Protein AF-A0AAW2TRA2-F1 (afdb_monomer)

Radius of gyration: 18.73 Å; Cα contacts (8 Å, |Δi|>4): 140; chains: 1; bounding box: 68×45×40 Å

Structure (mmCIF, N/CA/C/O backbone):
data_AF-A0AAW2TRA2-F1
#
_entry.id   AF-A0AAW2TRA2-F1
#
loop_
_atom_site.group_PDB
_atom_site.id
_atom_site.type_symbol
_atom_site.label_atom_id
_atom_site.label_alt_id
_atom_site.label_comp_id
_atom_site.label_asym_id
_atom_site.label_entity_id
_atom_site.label_seq_id
_atom_site.pdbx_PDB_ins_code
_atom_site.Cartn_x
_atom_site.Cartn_y
_atom_site.Cartn_z
_atom_site.occupancy
_atom_site.B_iso_or_equiv
_atom_site.auth_seq_id
_atom_site.auth_comp_id
_atom_site.auth_asym_id
_atom_site.auth_atom_id
_atom_site.pdbx_PDB_model_num
ATOM 1 N N . MET A 1 1 ? -45.107 2.552 -14.879 1.00 44.75 1 MET A N 1
ATOM 2 C CA . MET A 1 1 ? -44.372 2.474 -13.602 1.00 44.75 1 MET A CA 1
ATOM 3 C C . MET A 1 1 ? -42.971 2.014 -13.960 1.00 44.75 1 MET A C 1
ATOM 5 O O . MET A 1 1 ? -42.820 0.857 -14.312 1.00 44.75 1 MET A O 1
ATOM 9 N N . ALA A 1 2 ? -42.013 2.935 -14.065 1.00 45.59 2 ALA A N 1
ATOM 10 C CA . ALA A 1 2 ? -40.628 2.597 -14.390 1.00 45.59 2 ALA A CA 1
ATOM 11 C C . ALA A 1 2 ? -39.851 2.478 -13.075 1.00 45.59 2 ALA A C 1
ATOM 13 O O . ALA A 1 2 ? -39.933 3.385 -12.246 1.00 45.59 2 ALA A O 1
ATOM 14 N N . GLU A 1 3 ? -39.166 1.352 -12.871 1.00 45.69 3 GLU A N 1
ATOM 15 C CA . GLU A 1 3 ? -38.224 1.173 -11.766 1.00 45.69 3 GLU A CA 1
ATOM 16 C C . GLU A 1 3 ? -37.136 2.246 -11.842 1.00 45.69 3 GLU A C 1
ATOM 18 O O . GLU A 1 3 ? -36.499 2.446 -12.876 1.00 45.69 3 GLU A O 1
ATOM 23 N N . ASN A 1 4 ? -36.955 2.954 -10.733 1.00 46.62 4 ASN A N 1
ATOM 24 C CA . ASN A 1 4 ? -35.856 3.880 -10.528 1.00 46.62 4 ASN A CA 1
ATOM 25 C C . ASN A 1 4 ? -34.571 3.053 -10.342 1.00 46.62 4 ASN A C 1
ATOM 27 O O . ASN A 1 4 ? -34.504 2.309 -9.359 1.00 46.62 4 ASN A O 1
ATOM 31 N N . PRO A 1 5 ? -33.567 3.129 -11.234 1.00 52.66 5 PRO A N 1
ATOM 32 C CA . PRO A 1 5 ? -32.327 2.395 -11.033 1.00 52.66 5 PRO A CA 1
ATOM 33 C C . PRO A 1 5 ? -31.641 2.943 -9.778 1.00 52.66 5 PRO A C 1
ATOM 35 O O . PRO A 1 5 ? -31.235 4.105 -9.736 1.00 52.66 5 PRO A O 1
ATOM 38 N N . GLN A 1 6 ? -31.548 2.121 -8.730 1.00 43.12 6 GLN A N 1
ATOM 39 C CA . GLN A 1 6 ? -30.800 2.473 -7.527 1.00 43.12 6 GLN A CA 1
ATOM 40 C C . GLN A 1 6 ? -29.347 2.744 -7.932 1.00 43.12 6 GLN A C 1
ATOM 42 O O . GLN A 1 6 ? -28.644 1.842 -8.390 1.00 43.12 6 GLN A O 1
ATOM 47 N N . GLN A 1 7 ? -28.899 3.994 -7.779 1.00 44.84 7 GLN A N 1
ATOM 48 C CA . GLN A 1 7 ? -27.475 4.323 -7.807 1.00 44.84 7 GLN A CA 1
ATOM 49 C C . GLN A 1 7 ? -26.744 3.379 -6.839 1.00 44.84 7 GLN A C 1
ATOM 51 O O . GLN A 1 7 ? -27.270 3.138 -5.748 1.00 44.84 7 GLN A O 1
ATOM 56 N N . PRO A 1 8 ? -25.566 2.836 -7.205 1.00 48.69 8 PRO A N 1
ATOM 57 C CA . PRO A 1 8 ? -24.827 1.937 -6.331 1.00 48.69 8 PRO A CA 1
ATOM 58 C C . PRO A 1 8 ? -24.597 2.640 -4.997 1.00 48.69 8 PRO A C 1
ATOM 60 O O . PRO A 1 8 ? -23.941 3.679 -4.928 1.00 48.69 8 PRO A O 1
ATOM 63 N N . GLN A 1 9 ? -25.211 2.102 -3.947 1.00 48.06 9 GLN A N 1
ATOM 64 C CA . GLN A 1 9 ? -25.123 2.658 -2.611 1.00 48.06 9 GLN A CA 1
ATOM 65 C C . GLN A 1 9 ? -23.663 2.560 -2.185 1.00 48.06 9 GLN A C 1
ATOM 67 O O . GLN A 1 9 ? -23.132 1.463 -2.023 1.00 48.06 9 GLN A O 1
ATOM 72 N N . GLN A 1 10 ? -22.996 3.709 -2.096 1.00 56.47 10 GLN A N 1
ATOM 73 C CA . GLN A 1 10 ? -21.601 3.793 -1.694 1.00 56.47 10 GLN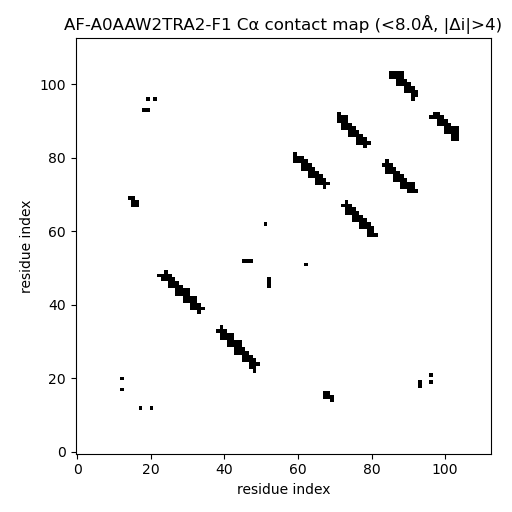 A CA 1
ATOM 74 C C . GLN A 1 10 ? -21.483 3.146 -0.312 1.00 56.47 10 GLN A C 1
ATOM 76 O O . GLN A 1 10 ? -21.982 3.683 0.677 1.00 56.47 10 GLN A O 1
ATOM 81 N N . ALA A 1 11 ? -20.925 1.935 -0.267 1.00 73.00 11 ALA A N 1
ATOM 82 C CA . ALA A 1 11 ? -20.829 1.167 0.962 1.00 73.00 11 ALA A CA 1
ATOM 83 C C . ALA A 1 11 ? -20.057 1.988 2.000 1.00 73.00 11 ALA A C 1
ATOM 85 O O . ALA A 1 11 ? -18.998 2.545 1.698 1.00 73.00 11 ALA A O 1
ATOM 86 N N . ALA A 1 12 ? -20.599 2.085 3.214 1.00 85.38 12 ALA A N 1
ATOM 87 C CA . ALA A 1 12 ? -19.918 2.769 4.302 1.00 85.38 12 ALA A CA 1
ATOM 88 C C . ALA A 1 12 ? -18.557 2.100 4.554 1.00 85.38 12 ALA A C 1
ATOM 90 O O . ALA A 1 12 ? -18.466 0.874 4.649 1.00 85.38 12 ALA A O 1
ATOM 91 N N . VAL A 1 13 ? -17.494 2.902 4.653 1.00 91.38 13 VAL A N 1
ATOM 92 C CA . VAL A 1 13 ? -16.141 2.390 4.903 1.00 91.38 13 VAL A CA 1
ATOM 93 C C . VAL A 1 13 ? -16.100 1.741 6.291 1.00 91.38 13 VAL A C 1
ATOM 95 O O . VAL A 1 13 ? -16.479 2.356 7.289 1.00 91.38 13 VAL A O 1
ATOM 98 N N . HIS A 1 14 ? -15.641 0.490 6.353 1.00 94.38 14 HIS A N 1
ATOM 99 C CA . HIS A 1 14 ? -15.544 -0.285 7.591 1.00 94.38 14 HIS A CA 1
ATOM 100 C C . HIS A 1 14 ? -14.639 0.410 8.622 1.00 94.38 14 HIS A C 1
ATOM 102 O O . HIS A 1 14 ? -13.583 0.925 8.259 1.00 94.38 14 HIS A O 1
ATOM 108 N N . SER A 1 15 ? -14.991 0.379 9.914 1.00 95.81 15 SER A N 1
ATOM 109 C CA . SER A 1 15 ? -14.276 1.111 10.978 1.00 95.81 15 SER A CA 1
ATOM 110 C C . SER A 1 15 ? -12.779 0.806 11.055 1.00 95.81 15 SER A C 1
ATOM 112 O O . SER A 1 15 ? -11.993 1.709 11.301 1.00 95.81 15 SER A O 1
ATOM 114 N N . ALA A 1 16 ? -12.367 -0.436 10.790 1.00 95.75 16 ALA A N 1
ATOM 115 C CA . ALA A 1 16 ? -10.944 -0.800 10.751 1.00 95.75 16 ALA A CA 1
ATOM 116 C C . ALA A 1 16 ? -10.168 -0.156 9.584 1.00 95.75 16 ALA A C 1
ATOM 118 O O . ALA A 1 16 ? -8.955 -0.021 9.658 1.00 95.75 16 ALA A O 1
ATOM 119 N N . VAL A 1 17 ? -10.858 0.244 8.512 1.00 96.38 17 VAL A N 1
ATOM 120 C CA . VAL A 1 17 ? -10.270 0.873 7.317 1.00 96.38 17 VAL A CA 1
ATOM 121 C C . VAL A 1 17 ? -10.347 2.398 7.388 1.00 96.38 17 VAL A C 1
ATOM 123 O O . VAL A 1 17 ? -9.550 3.067 6.742 1.00 96.38 17 VAL A O 1
ATOM 126 N N . GLN A 1 18 ? -11.261 2.956 8.192 1.00 95.88 18 GLN A N 1
ATOM 127 C CA . GLN A 1 18 ? -11.426 4.407 8.371 1.00 95.88 18 GLN A CA 1
ATOM 128 C C . GLN A 1 18 ? -10.098 5.158 8.589 1.00 95.88 18 GLN A C 1
ATOM 130 O O . GLN A 1 18 ? -9.893 6.155 7.903 1.00 95.88 18 GLN A O 1
ATOM 135 N N . PRO A 1 19 ? -9.150 4.690 9.431 1.00 96.38 19 PRO A N 1
ATOM 136 C CA . PRO A 1 19 ? -7.883 5.398 9.635 1.00 96.38 19 PRO A CA 1
ATOM 137 C C . PRO A 1 19 ? -6.996 5.477 8.382 1.00 96.38 19 PRO A C 1
ATOM 139 O O . PRO A 1 19 ? -6.121 6.328 8.307 1.00 96.38 19 PRO A O 1
ATOM 142 N N . LEU A 1 20 ? -7.223 4.601 7.398 1.00 96.75 20 LEU A N 1
ATOM 143 C CA . LEU A 1 20 ? -6.496 4.531 6.128 1.00 96.75 20 LEU A CA 1
ATOM 144 C C . LEU A 1 20 ? -7.347 5.005 4.939 1.00 96.75 20 LEU A C 1
ATOM 146 O O . LEU A 1 20 ? -6.986 4.770 3.785 1.00 96.75 20 LEU A O 1
ATOM 150 N N . SER A 1 21 ? -8.482 5.672 5.182 1.00 95.12 21 SER A N 1
ATOM 151 C CA . SER A 1 21 ? -9.401 6.088 4.114 1.00 95.12 21 SER A CA 1
ATOM 152 C C . SER A 1 21 ? -8.757 7.037 3.101 1.00 95.12 21 SER A C 1
ATOM 154 O O . SER A 1 21 ? -9.217 7.113 1.965 1.00 95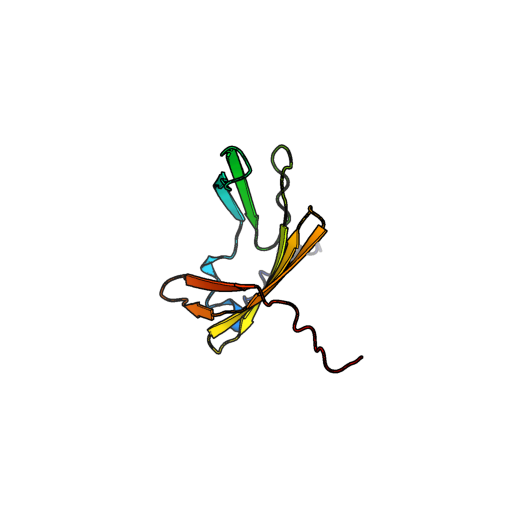.12 21 SER A O 1
ATOM 156 N N . TYR A 1 22 ? -7.682 7.728 3.491 1.00 93.94 22 TYR A N 1
ATOM 157 C CA . TYR A 1 22 ? -6.898 8.599 2.617 1.00 93.94 22 TYR A CA 1
ATOM 158 C C . TYR A 1 22 ? -6.186 7.849 1.483 1.00 93.94 22 TYR A C 1
ATOM 160 O O . TYR A 1 22 ? -5.763 8.495 0.536 1.00 93.94 22 TYR A O 1
ATOM 168 N N . LEU A 1 23 ? -6.063 6.517 1.546 1.00 94.94 23 LEU A N 1
ATOM 169 C CA . LEU A 1 23 ? -5.508 5.689 0.467 1.00 94.94 23 LEU A CA 1
ATOM 170 C C . LEU A 1 23 ? -6.560 5.280 -0.578 1.00 94.94 23 LEU A C 1
ATOM 172 O O . LEU A 1 23 ? -6.203 4.830 -1.670 1.00 94.94 23 LEU A O 1
ATOM 176 N N . LEU A 1 24 ? -7.855 5.414 -0.265 1.00 94.50 24 LEU A N 1
ATOM 177 C CA . LEU A 1 24 ? -8.937 4.993 -1.155 1.00 94.50 24 LEU A CA 1
ATOM 178 C C . LEU A 1 24 ? -8.999 5.887 -2.394 1.00 94.50 24 LEU A C 1
ATOM 180 O O . LEU A 1 24 ? -9.077 7.109 -2.296 1.00 94.50 24 LEU A O 1
ATOM 184 N N . GLY A 1 25 ? -9.022 5.265 -3.569 1.00 92.25 25 GLY A N 1
ATOM 185 C CA . GLY A 1 25 ? -9.089 5.979 -4.837 1.00 92.25 25 GLY A CA 1
ATOM 186 C C . GLY A 1 25 ? -8.234 5.338 -5.916 1.00 92.25 25 GLY A C 1
ATOM 187 O O . GLY A 1 25 ? -7.889 4.160 -5.852 1.00 92.25 25 GLY A O 1
ATOM 188 N N . THR A 1 26 ? -7.929 6.130 -6.940 1.00 93.06 26 THR A N 1
ATOM 189 C CA . THR A 1 26 ? -7.000 5.768 -8.012 1.00 93.06 26 THR A CA 1
ATOM 190 C C . THR A 1 26 ? -5.906 6.818 -8.080 1.00 93.06 26 THR A C 1
ATOM 192 O O . THR A 1 26 ? -6.186 8.012 -8.167 1.00 93.06 26 THR A O 1
ATOM 195 N N . TRP A 1 27 ? -4.669 6.350 -8.069 1.00 92.88 27 TRP A N 1
ATOM 196 C CA . TRP A 1 27 ? -3.455 7.143 -8.014 1.00 92.88 27 TRP A CA 1
ATOM 197 C C . TRP A 1 27 ? -2.636 6.858 -9.264 1.00 92.88 27 TRP A C 1
ATOM 199 O O . TRP A 1 27 ? -2.621 5.729 -9.756 1.00 92.88 27 TRP A O 1
ATOM 209 N N . ARG A 1 28 ? -1.969 7.881 -9.798 1.00 93.50 28 ARG A N 1
ATOM 210 C CA . ARG A 1 28 ? -1.037 7.748 -10.920 1.00 93.50 28 ARG A CA 1
ATOM 211 C C . ARG A 1 28 ? 0.214 8.553 -10.631 1.00 93.50 28 ARG A C 1
ATOM 213 O O . ARG A 1 28 ? 0.115 9.671 -10.131 1.00 93.50 28 ARG A O 1
ATOM 220 N N . GLY A 1 29 ? 1.365 7.998 -10.977 1.00 93.19 29 GLY A N 1
ATOM 221 C CA . GLY A 1 29 ? 2.656 8.603 -10.692 1.00 93.19 29 GLY A CA 1
ATOM 222 C C . GLY A 1 29 ? 3.754 8.119 -11.626 1.00 93.19 29 GLY A C 1
ATOM 223 O O . GLY A 1 29 ? 3.509 7.426 -12.616 1.00 93.19 29 GLY A O 1
ATOM 224 N N . GLN A 1 30 ? 4.972 8.537 -11.309 1.00 95.12 30 GLN A N 1
ATOM 225 C CA . GLN A 1 30 ? 6.203 8.110 -11.961 1.00 95.12 30 GLN A CA 1
ATOM 226 C C . GLN A 1 30 ? 7.172 7.652 -10.872 1.00 95.12 30 GLN A C 1
ATOM 228 O O . GLN A 1 30 ? 7.195 8.247 -9.794 1.00 95.12 30 GLN A O 1
ATOM 233 N N . GLY A 1 31 ? 7.978 6.641 -11.169 1.00 94.38 31 GLY A N 1
ATOM 234 C CA . GLY A 1 31 ? 8.992 6.115 -10.267 1.00 94.38 31 GLY A CA 1
ATOM 235 C C . GLY A 1 31 ? 10.313 5.841 -10.976 1.00 94.38 31 GLY A C 1
ATOM 236 O O . GLY A 1 31 ? 10.405 5.835 -12.208 1.00 94.38 31 GLY A O 1
ATOM 237 N N . GLU A 1 32 ? 11.352 5.625 -10.174 1.00 97.12 32 GLU A N 1
ATOM 238 C CA . GLU A 1 32 ? 12.693 5.275 -10.635 1.00 97.12 32 GLU A CA 1
ATOM 239 C C . GLU A 1 32 ? 13.146 4.000 -9.918 1.00 97.12 32 GLU A C 1
ATOM 241 O O . GLU A 1 32 ? 13.067 3.897 -8.695 1.00 97.12 32 GLU A O 1
ATOM 246 N N . GLY A 1 33 ? 13.567 2.998 -10.687 1.00 95.19 33 GLY A N 1
ATOM 247 C CA . GLY A 1 33 ? 14.035 1.711 -10.185 1.00 95.19 33 GLY A CA 1
ATOM 248 C C . GLY A 1 33 ? 15.546 1.596 -10.326 1.00 95.19 33 GLY A C 1
ATOM 249 O O . GLY A 1 33 ? 16.101 1.937 -11.370 1.00 95.19 33 GLY A O 1
ATOM 250 N N . SER A 1 34 ? 16.225 1.110 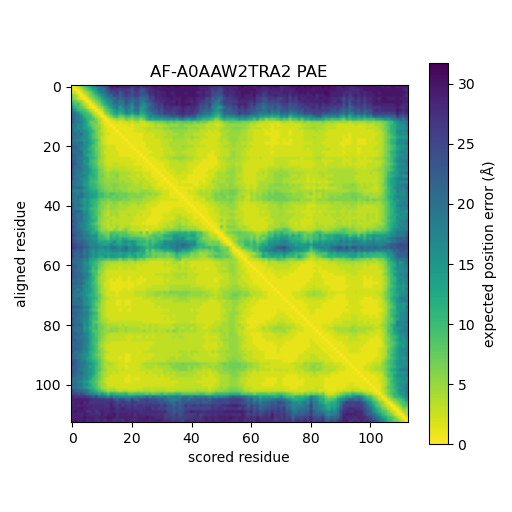-9.287 1.00 96.69 34 SER A N 1
ATOM 251 C CA . SER A 1 34 ? 17.659 0.812 -9.336 1.00 96.69 34 SER A CA 1
ATOM 252 C C . SER A 1 34 ? 18.014 -0.327 -8.380 1.00 96.69 34 SER A C 1
ATOM 254 O O . SER A 1 34 ? 17.443 -0.445 -7.298 1.00 96.69 34 SER A O 1
ATOM 256 N N . PHE A 1 35 ? 18.952 -1.178 -8.787 1.00 96.19 35 PHE A N 1
ATOM 257 C CA . PHE A 1 35 ? 19.511 -2.246 -7.959 1.00 96.19 35 PHE A CA 1
ATOM 258 C C . PHE A 1 35 ? 20.942 -2.538 -8.441 1.00 96.19 35 PHE A C 1
ATOM 260 O O . PHE A 1 35 ? 21.197 -2.355 -9.630 1.00 96.19 35 PHE A O 1
ATOM 267 N N . PRO A 1 36 ? 21.890 -2.994 -7.597 1.00 98.06 36 PRO A N 1
ATOM 268 C CA . PRO A 1 36 ? 23.302 -3.111 -7.989 1.00 98.06 36 PRO A CA 1
ATOM 269 C C . PRO A 1 36 ? 23.591 -3.908 -9.272 1.00 98.06 36 PRO A C 1
ATOM 271 O O . PRO A 1 36 ? 24.605 -3.667 -9.920 1.00 98.06 36 PRO A O 1
ATOM 274 N N . THR A 1 37 ? 22.727 -4.857 -9.639 1.00 97.56 37 THR A N 1
ATOM 275 C CA . THR A 1 37 ? 22.899 -5.736 -10.809 1.00 97.56 37 THR A CA 1
ATOM 276 C C . THR A 1 37 ? 22.108 -5.308 -12.047 1.00 97.56 37 THR A C 1
ATOM 278 O O . THR A 1 37 ? 22.212 -5.973 -13.076 1.00 97.56 37 THR A O 1
ATOM 281 N N . ILE A 1 38 ? 21.327 -4.226 -11.981 1.00 95.31 38 ILE A N 1
ATOM 282 C CA . ILE A 1 38 ? 20.510 -3.734 -13.101 1.00 95.31 38 ILE A CA 1
ATOM 283 C C . ILE A 1 38 ? 20.768 -2.245 -13.339 1.00 95.31 38 ILE A C 1
ATOM 285 O O . ILE A 1 38 ? 21.023 -1.483 -12.407 1.00 95.31 38 ILE A O 1
ATOM 289 N N . SER A 1 39 ? 20.687 -1.806 -14.593 1.00 97.31 39 SER A N 1
ATOM 290 C CA . SER A 1 39 ? 20.76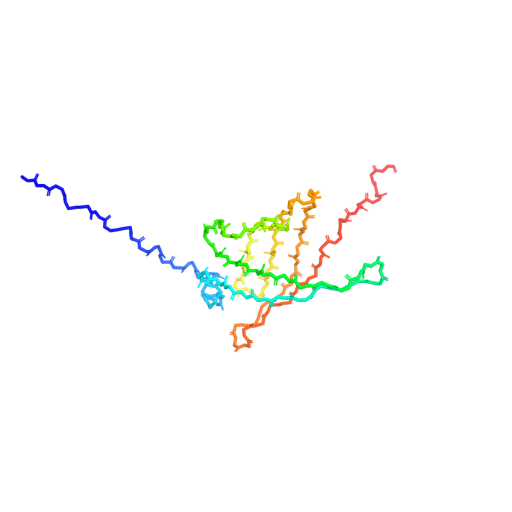4 -0.377 -14.904 1.00 97.31 39 SER A CA 1
ATOM 291 C C . SER A 1 39 ? 19.543 0.368 -14.347 1.00 97.31 39 SER A C 1
ATOM 293 O O . SER A 1 39 ? 18.439 -0.182 -14.390 1.00 97.31 39 SER A O 1
ATOM 295 N N . PRO A 1 40 ? 19.704 1.611 -13.857 1.00 97.69 40 PRO A N 1
ATOM 296 C CA . PRO A 1 40 ? 18.573 2.429 -13.438 1.00 97.69 40 PRO A CA 1
ATOM 297 C C . PRO A 1 40 ? 17.555 2.626 -14.567 1.00 97.69 40 PRO A C 1
ATOM 299 O O . PRO A 1 40 ? 17.938 2.811 -15.724 1.00 97.69 40 PRO A O 1
ATOM 302 N N . PHE A 1 41 ? 16.267 2.628 -14.233 1.00 95.12 41 PHE A N 1
ATOM 303 C CA . PHE A 1 41 ? 15.174 2.816 -15.190 1.00 95.12 41 PHE A CA 1
ATOM 304 C C . PHE A 1 41 ? 14.053 3.679 -14.601 1.00 95.12 41 PHE A C 1
ATOM 306 O O . PHE A 1 41 ? 13.943 3.826 -13.385 1.00 95.12 41 PHE A O 1
ATOM 313 N N . LYS A 1 42 ? 13.211 4.249 -15.469 1.00 95.81 42 LYS A N 1
ATOM 314 C CA . LYS A 1 42 ? 12.015 5.016 -15.086 1.00 95.81 42 LYS A CA 1
ATOM 315 C C . LYS A 1 42 ? 10.760 4.245 -15.462 1.00 95.81 42 LYS A C 1
ATOM 317 O O . LYS A 1 42 ? 10.769 3.530 -16.462 1.00 95.81 42 LYS A O 1
ATOM 322 N N . TYR A 1 43 ? 9.693 4.411 -14.695 1.00 92.75 43 TYR A N 1
ATOM 323 C CA . TYR A 1 43 ? 8.410 3.772 -14.967 1.00 92.75 43 TYR A CA 1
ATOM 324 C C . TYR A 1 43 ? 7.241 4.681 -14.594 1.00 92.75 43 TYR A C 1
ATOM 326 O O . TYR A 1 43 ? 7.340 5.524 -13.703 1.00 92.75 43 TYR A O 1
ATOM 334 N N . SER A 1 44 ? 6.116 4.487 -15.275 1.00 92.94 44 SER A N 1
ATOM 335 C CA . SER A 1 44 ? 4.825 5.022 -14.854 1.00 92.94 44 SER A CA 1
ATOM 336 C C . SER A 1 44 ? 4.119 4.011 -13.966 1.00 92.94 44 SER A C 1
ATOM 338 O O . SER A 1 44 ? 4.104 2.825 -14.292 1.00 92.94 44 SER A O 1
ATOM 340 N N . GLU A 1 45 ? 3.468 4.477 -12.910 1.00 91.88 45 GLU A N 1
ATOM 341 C CA . GLU A 1 45 ? 2.726 3.613 -11.997 1.00 91.88 45 GLU A CA 1
ATOM 342 C C . GLU A 1 45 ? 1.280 4.078 -11.859 1.00 91.88 45 GLU A C 1
ATOM 344 O O . GLU A 1 45 ? 0.970 5.273 -11.906 1.00 91.88 45 GLU A O 1
ATOM 349 N N . SER A 1 46 ? 0.376 3.115 -11.714 1.00 91.94 46 SER A N 1
ATOM 350 C CA . SER A 1 46 ? -1.016 3.350 -11.358 1.00 91.94 46 SER A CA 1
ATOM 351 C C . SER A 1 46 ? -1.404 2.397 -10.239 1.00 91.94 46 SER A C 1
ATOM 353 O O . SER A 1 46 ? -1.206 1.194 -10.361 1.00 91.94 46 SER A O 1
ATOM 355 N N . PHE A 1 47 ? -2.007 2.933 -9.186 1.00 90.38 47 PHE A N 1
ATOM 356 C CA . PHE A 1 47 ? -2.523 2.172 -8.053 1.00 90.38 47 PHE A CA 1
ATOM 357 C C . PHE A 1 47 ? -4.019 2.447 -7.906 1.00 90.38 47 PHE A C 1
ATOM 359 O O . PHE A 1 47 ? -4.482 3.565 -8.139 1.00 90.38 47 PHE A O 1
ATOM 366 N N . SER A 1 48 ? -4.798 1.441 -7.524 1.00 90.19 48 SER A N 1
ATOM 367 C CA . SER A 1 48 ? -6.220 1.612 -7.237 1.00 90.19 48 SER A CA 1
ATOM 368 C C . SER A 1 48 ? -6.660 0.661 -6.140 1.00 90.19 48 SER A C 1
ATOM 370 O O . SER A 1 48 ? -6.286 -0.508 -6.126 1.00 90.19 48 SER A O 1
ATOM 372 N N . SER A 1 49 ? -7.495 1.165 -5.234 1.00 86.50 49 SER A N 1
ATOM 373 C CA . SER A 1 49 ? -8.009 0.382 -4.111 1.00 86.50 49 SER A CA 1
ATOM 374 C C . SER A 1 49 ? -9.112 -0.611 -4.499 1.00 86.50 49 SER A C 1
ATOM 376 O O . SER A 1 49 ? -9.502 -1.420 -3.664 1.00 86.50 49 SER A O 1
ATOM 378 N N . LEU A 1 50 ? -9.675 -0.524 -5.713 1.00 80.94 50 LEU A N 1
ATOM 379 C CA . LEU A 1 50 ? -10.874 -1.289 -6.100 1.00 80.94 50 LEU A CA 1
ATOM 380 C C . LEU A 1 50 ? -10.794 -1.961 -7.473 1.00 80.94 50 LEU A C 1
ATOM 382 O O . LEU A 1 50 ? -11.471 -2.961 -7.696 1.00 80.94 50 LEU A O 1
ATOM 386 N N . THR A 1 51 ? -10.022 -1.414 -8.410 1.00 73.62 51 THR A N 1
ATOM 387 C CA . THR A 1 51 ? -10.026 -1.869 -9.807 1.00 73.62 51 THR A CA 1
ATOM 388 C C . THR A 1 51 ? -8.612 -2.069 -10.310 1.00 73.62 51 THR A C 1
ATOM 390 O O . THR A 1 51 ? -7.749 -1.251 -10.020 1.00 73.62 51 THR A O 1
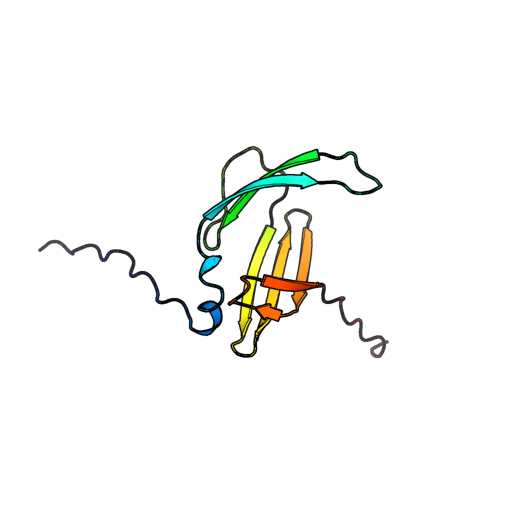ATOM 393 N N . LEU A 1 52 ? -8.379 -3.078 -11.144 1.00 71.25 52 LEU A N 1
ATOM 394 C CA . LEU A 1 52 ? -7.096 -3.196 -11.831 1.00 71.25 52 LEU A CA 1
ATOM 395 C C . LEU A 1 52 ? -6.955 -2.056 -12.860 1.00 71.25 52 LEU A C 1
ATOM 397 O O . LEU A 1 52 ? -7.842 -1.895 -13.703 1.00 71.25 52 LEU A O 1
ATOM 401 N N . PRO A 1 53 ? -5.888 -1.241 -12.802 1.00 71.88 53 PRO A N 1
ATOM 402 C CA . PRO A 1 53 ? -5.633 -0.224 -13.814 1.00 71.88 53 PRO A CA 1
ATOM 403 C C . PRO A 1 53 ? -5.246 -0.879 -15.151 1.00 71.88 53 PRO A C 1
ATOM 405 O O . PRO A 1 53 ? -4.581 -1.910 -15.174 1.00 71.88 53 PRO A O 1
ATOM 408 N N . THR A 1 54 ? -5.659 -0.284 -16.275 1.00 62.81 54 THR A N 1
ATOM 409 C CA . THR A 1 54 ? -5.536 -0.890 -17.621 1.00 62.81 54 THR A CA 1
ATOM 410 C C . THR A 1 54 ? -4.767 -0.039 -18.639 1.00 62.81 54 THR A C 1
ATOM 412 O O . THR A 1 54 ? -4.837 -0.300 -19.837 1.00 62.81 54 THR A O 1
ATOM 415 N N . SER A 1 55 ? -4.060 1.011 -18.211 1.00 65.19 55 SER A N 1
ATOM 416 C CA . SER A 1 55 ? -3.414 1.957 -19.133 1.00 65.19 55 SER A CA 1
ATOM 417 C C . SER A 1 55 ? -1.919 1.700 -19.327 1.00 65.19 55 SER A C 1
ATOM 419 O O . SER A 1 55 ? -1.211 1.505 -18.344 1.00 65.19 55 SER A O 1
ATOM 421 N N . GLY A 1 56 ? -1.440 1.854 -20.565 1.00 69.62 56 GLY A N 1
ATOM 422 C CA . GLY A 1 56 ? -0.017 1.805 -20.926 1.00 69.62 56 GLY A CA 1
ATOM 423 C C . GLY A 1 56 ? 0.451 0.435 -21.422 1.00 69.62 56 GLY A C 1
ATOM 424 O O . GLY A 1 56 ? -0.334 -0.508 -21.500 1.00 69.62 56 GLY A O 1
ATOM 425 N N . GLU A 1 57 ? 1.731 0.341 -21.786 1.00 77.12 57 GLU A N 1
ATOM 426 C CA . GLU A 1 57 ? 2.383 -0.945 -22.042 1.00 77.12 57 GLU A CA 1
ATOM 427 C C . GLU A 1 57 ? 2.668 -1.628 -20.691 1.00 77.12 57 GLU A C 1
ATOM 429 O O . GLU A 1 57 ? 3.350 -1.035 -19.850 1.00 77.12 57 GLU A O 1
ATOM 434 N N . PRO A 1 58 ? 2.124 -2.831 -20.429 1.00 78.75 58 PRO A N 1
ATOM 435 C CA . PRO A 1 58 ? 2.304 -3.488 -19.139 1.00 78.75 58 PRO A CA 1
ATOM 436 C C . PRO A 1 58 ? 3.769 -3.881 -18.897 1.00 78.75 58 PRO A C 1
ATOM 438 O O . PRO A 1 58 ? 4.373 -4.556 -19.726 1.00 78.75 58 PRO A O 1
ATOM 441 N N . MET A 1 59 ? 4.315 -3.510 -17.734 1.00 87.62 59 MET A N 1
ATOM 442 C CA . MET A 1 59 ? 5.623 -3.975 -17.250 1.00 87.62 59 MET A CA 1
ATOM 443 C C . MET A 1 59 ? 5.445 -4.957 -16.079 1.00 87.62 59 MET A C 1
ATOM 445 O O . MET A 1 59 ? 5.299 -6.160 -16.279 1.00 87.62 59 MET A O 1
ATOM 449 N N . HIS A 1 60 ? 5.425 -4.439 -14.849 1.00 90.06 60 HIS A N 1
ATOM 450 C CA . HIS A 1 60 ? 5.135 -5.172 -13.620 1.00 90.06 60 HIS A CA 1
ATOM 451 C C . HIS A 1 60 ? 3.708 -4.858 -13.157 1.00 90.06 60 HIS A C 1
ATOM 453 O O . HIS A 1 60 ? 3.203 -3.762 -13.400 1.00 90.06 60 HIS A O 1
ATOM 459 N N . SER A 1 61 ? 3.064 -5.802 -12.477 1.00 91.69 61 SER A N 1
ATOM 460 C CA . SER A 1 61 ? 1.781 -5.559 -11.822 1.00 91.69 61 SER A CA 1
ATOM 461 C C . SER A 1 61 ? 1.681 -6.373 -10.547 1.00 91.69 61 SER A C 1
ATOM 463 O O . SER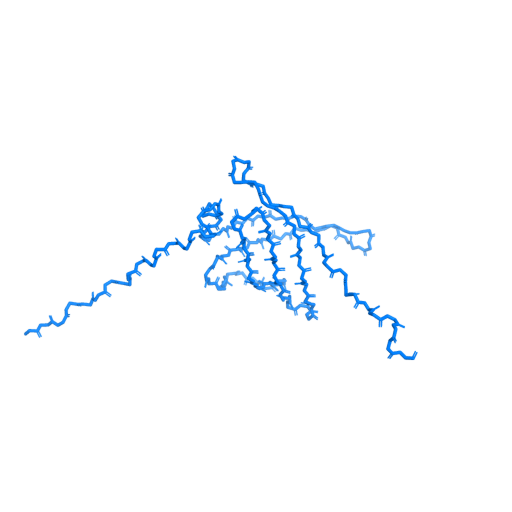 A 1 61 ? 2.074 -7.542 -10.529 1.00 91.69 61 SER A O 1
ATOM 465 N N . GLU A 1 62 ? 1.050 -5.798 -9.537 1.00 93.94 62 GLU A N 1
ATOM 466 C CA . GLU A 1 62 ? 0.754 -6.469 -8.284 1.00 93.94 62 GLU A CA 1
ATOM 467 C C . GLU A 1 62 ? -0.676 -6.184 -7.834 1.00 93.94 62 GLU A C 1
ATOM 469 O O . GLU A 1 62 ? -1.285 -5.174 -8.194 1.00 93.94 62 GLU A O 1
ATOM 474 N N . SER A 1 63 ? -1.246 -7.113 -7.076 1.00 95.12 63 SER A N 1
ATOM 475 C CA . SER A 1 63 ? -2.568 -6.948 -6.480 1.00 95.12 63 SER A CA 1
ATOM 476 C C . SER A 1 63 ? -2.638 -7.695 -5.159 1.00 95.12 63 SER A C 1
ATOM 478 O O . SER A 1 63 ? -1.910 -8.665 -4.937 1.00 95.12 63 SER A O 1
ATOM 480 N N . GLY A 1 64 ? -3.493 -7.228 -4.256 1.00 95.69 64 GLY A N 1
ATOM 481 C CA . GLY A 1 64 ? -3.445 -7.694 -2.884 1.00 95.69 64 GLY A CA 1
ATOM 482 C C . GLY A 1 64 ? -4.516 -7.107 -1.984 1.00 95.69 64 GLY A C 1
ATOM 483 O O . GLY A 1 64 ? -5.390 -6.362 -2.426 1.00 95.69 64 GLY A O 1
ATOM 484 N N . PHE A 1 65 ? -4.423 -7.434 -0.698 1.00 96.69 65 PHE A N 1
ATOM 485 C CA . PHE A 1 65 ? -5.349 -6.955 0.323 1.00 96.69 65 PHE A CA 1
ATOM 486 C C . PHE A 1 65 ? -4.598 -6.344 1.495 1.00 96.69 65 PHE A C 1
ATOM 488 O O . PHE A 1 65 ? -3.700 -6.965 2.059 1.00 96.69 65 PHE A O 1
ATOM 495 N N . TRP A 1 66 ? -5.039 -5.156 1.897 1.00 97.56 66 TRP A N 1
ATOM 496 C CA . TRP A 1 66 ? -4.606 -4.477 3.111 1.00 97.56 66 TRP A CA 1
ATOM 497 C C . TRP A 1 66 ? -5.601 -4.799 4.229 1.00 97.56 66 TRP A C 1
ATOM 499 O O . TRP A 1 66 ? -6.807 -4.612 4.065 1.00 97.56 66 TRP A O 1
ATOM 509 N N . ARG A 1 67 ? -5.113 -5.315 5.360 1.00 97.88 67 ARG A N 1
ATOM 510 C CA . ARG A 1 67 ? -5.929 -5.836 6.470 1.00 97.88 67 ARG A CA 1
ATOM 511 C C . ARG A 1 67 ? -5.582 -5.123 7.787 1.00 97.88 67 ARG A C 1
ATOM 513 O O . ARG A 1 67 ? -4.950 -5.731 8.654 1.00 97.88 67 ARG A O 1
ATOM 520 N N . PRO A 1 68 ? -5.948 -3.838 7.943 1.00 97.88 68 PRO A N 1
ATOM 521 C CA . PRO A 1 68 ? -5.722 -3.101 9.182 1.00 97.88 68 PRO A CA 1
ATOM 522 C C . PRO A 1 68 ? -6.607 -3.622 10.320 1.00 97.88 68 PRO A C 1
ATOM 524 O O . PRO A 1 68 ? -7.733 -4.083 10.105 1.00 97.88 68 PRO A O 1
ATOM 527 N N . LYS A 1 69 ? -6.105 -3.505 11.546 1.00 97.44 69 LYS A N 1
ATOM 528 C CA . LYS A 1 69 ? -6.837 -3.739 12.792 1.00 97.44 69 LYS A CA 1
ATOM 529 C C . LYS A 1 69 ? -6.887 -2.456 13.613 1.00 97.44 69 LYS A C 1
ATOM 531 O O . LYS A 1 69 ? -6.005 -1.614 13.522 1.00 97.44 69 LYS A O 1
ATOM 536 N N . LEU A 1 70 ? -7.904 -2.337 14.466 1.00 95.62 70 LEU A N 1
ATOM 537 C CA . LEU A 1 70 ? -8.111 -1.153 15.312 1.00 95.62 70 LEU A CA 1
ATOM 538 C C . LEU A 1 70 ? -7.016 -0.937 16.372 1.00 95.62 70 LEU A C 1
ATOM 540 O O . LEU A 1 70 ? -6.959 0.136 16.961 1.00 95.62 70 LEU A O 1
ATOM 544 N N . ASP A 1 71 ? -6.160 -1.931 16.615 1.00 96.06 71 ASP A N 1
ATOM 545 C CA . ASP A 1 71 ? -5.008 -1.838 17.521 1.00 96.06 71 ASP A CA 1
ATOM 546 C C . ASP A 1 71 ? -3.768 -1.191 16.870 1.00 96.06 71 ASP A C 1
ATOM 548 O O . ASP A 1 71 ? -2.705 -1.152 17.485 1.00 96.06 71 ASP A O 1
ATOM 552 N N . GLY A 1 72 ? -3.889 -0.695 15.631 1.00 96.56 72 GLY A N 1
ATOM 553 C CA . GLY A 1 72 ? -2.798 -0.066 14.884 1.00 96.56 72 GLY A CA 1
ATOM 554 C C . GLY A 1 72 ? -1.933 -1.049 14.092 1.00 96.56 72 GLY A C 1
ATOM 555 O O . GLY A 1 72 ? -1.028 -0.617 13.377 1.00 96.56 72 GLY A O 1
ATOM 556 N N . THR A 1 73 ? -2.195 -2.358 14.177 1.00 98.12 73 THR A N 1
ATOM 557 C CA . THR A 1 73 ? -1.484 -3.367 13.380 1.00 98.12 73 THR A CA 1
ATOM 558 C C . THR A 1 73 ? -2.097 -3.536 11.993 1.00 98.12 73 THR A C 1
ATOM 560 O O . THR A 1 73 ? -3.287 -3.301 11.768 1.00 98.12 73 THR A O 1
ATOM 563 N N . ILE A 1 74 ? -1.277 -3.965 11.035 1.00 98.44 74 ILE A N 1
ATOM 564 C CA . ILE A 1 74 ? -1.708 -4.242 9.666 1.00 98.44 74 ILE A CA 1
ATOM 565 C C . ILE A 1 74 ? -0.949 -5.429 9.074 1.00 98.44 74 ILE A C 1
ATOM 567 O O . ILE A 1 74 ? 0.249 -5.610 9.298 1.00 98.44 74 ILE A O 1
ATOM 571 N N . GLU A 1 75 ? -1.669 -6.228 8.292 1.00 98.19 75 GLU A N 1
ATOM 572 C CA . GLU A 1 75 ? -1.104 -7.221 7.382 1.00 98.19 75 GLU A CA 1
ATOM 573 C C . GLU A 1 75 ? -1.462 -6.847 5.941 1.00 98.19 75 GLU A C 1
ATOM 575 O O . GLU A 1 75 ? -2.593 -6.438 5.669 1.00 98.19 75 GLU A O 1
ATOM 580 N N . VAL A 1 76 ? -0.515 -6.990 5.019 1.00 98.00 76 VAL A N 1
ATOM 581 C CA . VAL A 1 76 ? -0.727 -6.790 3.586 1.00 98.00 76 VAL A CA 1
ATOM 582 C C . VAL A 1 76 ? -0.280 -8.043 2.849 1.00 98.00 76 VAL A C 1
ATOM 584 O O . VAL A 1 76 ? 0.847 -8.498 3.020 1.00 98.00 76 VAL A O 1
ATOM 587 N N . VAL A 1 77 ? -1.169 -8.614 2.043 1.00 97.81 77 VAL A N 1
ATOM 588 C CA . VAL A 1 77 ? -0.864 -9.772 1.191 1.00 97.81 77 VAL A CA 1
ATOM 589 C C . VAL A 1 77 ? -0.821 -9.318 -0.255 1.00 97.81 77 VAL A C 1
ATOM 591 O O . VAL A 1 77 ? -1.765 -8.669 -0.698 1.00 97.81 77 VAL A O 1
ATOM 594 N N . ILE A 1 78 ? 0.258 -9.626 -0.971 1.00 97.00 78 ILE A N 1
ATOM 595 C CA . ILE A 1 78 ? 0.501 -9.147 -2.337 1.00 97.00 78 ILE A CA 1
ATOM 596 C C . ILE A 1 78 ? 0.891 -10.330 -3.221 1.00 97.00 78 ILE A C 1
ATOM 598 O O . ILE A 1 78 ? 1.718 -11.153 -2.833 1.00 97.00 78 ILE A O 1
ATOM 602 N N . ALA A 1 79 ? 0.303 -10.401 -4.413 1.00 96.19 79 ALA A N 1
ATOM 603 C CA . ALA A 1 79 ? 0.718 -11.286 -5.493 1.00 96.19 79 ALA A CA 1
ATOM 604 C C . ALA A 1 79 ? 1.204 -10.451 -6.683 1.00 96.19 79 ALA A C 1
ATOM 606 O O . ALA A 1 79 ? 0.517 -9.521 -7.115 1.00 96.19 79 ALA A O 1
ATOM 607 N N . GLN A 1 80 ? 2.370 -10.808 -7.216 1.00 94.94 80 GLN A N 1
ATOM 608 C CA . GLN A 1 80 ? 3.039 -10.115 -8.318 1.00 94.94 80 GLN A CA 1
ATOM 609 C C . GLN A 1 80 ? 2.957 -10.927 -9.620 1.00 94.94 80 GLN A C 1
ATOM 611 O O . GLN A 1 80 ? 2.989 -12.160 -9.602 1.00 94.94 80 GLN A O 1
ATOM 616 N N . SER A 1 81 ? 2.928 -10.250 -10.775 1.00 93.19 81 SER A N 1
ATOM 617 C CA . SER A 1 81 ? 2.926 -10.892 -12.107 1.00 93.19 81 SER A CA 1
ATOM 618 C C . SER A 1 81 ? 4.182 -11.717 -12.406 1.00 93.19 81 SER A C 1
ATOM 620 O O . SER A 1 81 ? 4.176 -12.553 -13.305 1.00 93.19 81 SER A O 1
ATOM 622 N N . THR A 1 82 ? 5.239 -11.531 -11.619 1.00 93.06 82 THR A N 1
ATOM 623 C CA . THR A 1 82 ? 6.501 -12.285 -11.645 1.00 93.06 82 THR A CA 1
ATOM 624 C C . THR A 1 82 ? 6.444 -13.602 -10.862 1.00 93.06 82 THR A C 1
ATOM 626 O O . THR A 1 82 ? 7.480 -14.224 -10.644 1.00 93.06 82 THR A O 1
ATOM 629 N N . ALA A 1 83 ? 5.246 -14.040 -10.456 1.00 94.38 83 ALA A N 1
ATOM 630 C CA . ALA A 1 83 ? 5.001 -15.263 -9.689 1.00 94.38 83 ALA A CA 1
ATOM 631 C C . ALA A 1 83 ? 5.616 -15.269 -8.273 1.00 94.38 83 ALA A C 1
ATOM 633 O O . ALA A 1 83 ? 5.962 -16.324 -7.741 1.00 94.38 83 ALA A O 1
ATOM 634 N N . LEU A 1 84 ? 5.708 -14.093 -7.645 1.00 95.00 84 LEU A N 1
ATOM 635 C CA . LEU A 1 84 ? 6.042 -13.940 -6.229 1.00 95.00 84 LEU A CA 1
ATOM 636 C C . LEU A 1 84 ? 4.789 -13.610 -5.415 1.00 95.00 84 LEU A C 1
ATOM 638 O O . LEU A 1 84 ? 3.889 -12.909 -5.885 1.00 95.00 84 LEU A O 1
ATOM 642 N N . VAL A 1 85 ? 4.752 -14.112 -4.181 1.00 96.00 85 VAL A N 1
ATOM 643 C CA . VAL A 1 85 ? 3.756 -13.737 -3.176 1.00 96.00 85 VAL A CA 1
ATOM 644 C C . VAL A 1 85 ? 4.457 -13.291 -1.908 1.00 96.00 85 VAL A C 1
ATOM 646 O O . VAL A 1 85 ? 5.450 -13.886 -1.490 1.00 96.00 85 VAL A O 1
ATOM 649 N N . GLU A 1 86 ? 3.917 -12.253 -1.287 1.00 95.94 86 GLU A N 1
ATOM 650 C CA . GLU A 1 86 ? 4.466 -11.681 -0.069 1.00 95.94 86 GLU A CA 1
ATOM 651 C C . GLU A 1 86 ? 3.368 -11.497 0.973 1.00 95.94 86 GLU A C 1
ATOM 653 O O . GLU A 1 86 ? 2.257 -11.059 0.669 1.00 95.94 86 GLU A O 1
ATOM 658 N N . VAL A 1 87 ? 3.709 -11.810 2.223 1.00 97.38 87 VAL A N 1
ATOM 659 C CA . VAL A 1 87 ? 2.947 -11.389 3.397 1.00 97.38 87 VAL A CA 1
ATOM 660 C C . VAL A 1 87 ? 3.793 -10.359 4.121 1.00 97.38 87 VAL A C 1
ATOM 662 O O . VAL A 1 87 ? 4.911 -10.640 4.544 1.00 97.38 87 VAL A O 1
ATOM 665 N N . GLN A 1 88 ? 3.260 -9.160 4.263 1.00 98.12 88 GLN A N 1
ATOM 666 C CA . GLN A 1 88 ? 3.901 -8.027 4.907 1.00 98.12 88 GLN A CA 1
ATOM 667 C C . GLN A 1 88 ? 3.150 -7.731 6.206 1.00 98.12 88 GLN A C 1
ATOM 669 O O . GLN A 1 88 ? 1.921 -7.697 6.216 1.00 98.12 88 GLN A O 1
ATOM 674 N N . LYS A 1 89 ? 3.863 -7.528 7.315 1.00 98.12 89 LYS A N 1
ATOM 675 C CA . LYS A 1 89 ? 3.268 -7.196 8.620 1.00 98.12 89 LYS A CA 1
ATOM 676 C C . LYS A 1 89 ? 3.892 -5.928 9.183 1.00 98.12 89 LYS A C 1
ATOM 678 O O . LYS A 1 89 ? 5.086 -5.692 9.000 1.00 98.12 89 LYS A O 1
ATOM 683 N N . GLY A 1 90 ? 3.105 -5.146 9.912 1.00 97.94 90 GLY A N 1
ATOM 684 C CA . GLY A 1 90 ? 3.612 -3.985 10.632 1.00 97.94 90 GLY A CA 1
ATOM 685 C C . GLY A 1 90 ? 2.510 -3.132 11.246 1.00 97.94 90 GLY A C 1
ATOM 686 O O . GLY A 1 90 ? 1.536 -3.673 11.776 1.00 97.94 90 GLY A O 1
ATOM 687 N N . THR A 1 91 ? 2.683 -1.813 11.209 1.00 98.38 91 THR A N 1
ATOM 688 C CA . THR A 1 91 ? 1.821 -0.845 11.905 1.00 98.38 91 THR A CA 1
ATOM 689 C C . THR A 1 91 ? 1.494 0.361 11.033 1.00 98.38 91 THR A C 1
ATOM 691 O O . THR A 1 91 ? 2.233 0.679 10.099 1.00 98.38 91 THR A O 1
ATOM 694 N N . TYR A 1 92 ? 0.408 1.059 11.361 1.00 98.19 92 TYR A N 1
ATOM 695 C CA . TYR A 1 92 ? 0.048 2.328 10.733 1.00 98.19 92 TYR A CA 1
ATOM 696 C C . TYR A 1 92 ? -0.131 3.453 11.758 1.00 98.19 92 TYR A C 1
ATOM 698 O O . TYR A 1 92 ? -0.559 3.224 12.887 1.00 98.19 92 TYR A O 1
ATOM 706 N N . ASP A 1 93 ? 0.159 4.675 11.323 1.00 97.00 93 ASP A N 1
ATOM 707 C CA . ASP A 1 93 ? -0.121 5.927 12.019 1.00 97.00 93 ASP A CA 1
ATOM 708 C C . ASP A 1 93 ? -0.960 6.808 11.083 1.00 97.00 93 ASP A C 1
ATOM 710 O O . ASP A 1 93 ? -0.478 7.296 10.056 1.00 97.00 93 ASP A O 1
ATOM 714 N N . ALA A 1 94 ? -2.239 6.973 11.422 1.00 93.00 94 ALA A N 1
ATOM 715 C CA . ALA A 1 94 ? -3.186 7.731 10.611 1.00 93.00 94 ALA A CA 1
ATOM 716 C C . ALA A 1 94 ? -2.959 9.247 10.688 1.00 93.00 94 ALA A C 1
ATOM 718 O O . ALA A 1 94 ? -3.211 9.944 9.708 1.00 93.00 94 ALA A O 1
ATOM 719 N N . GLU A 1 95 ? -2.452 9.759 11.812 1.00 94.62 95 GLU A N 1
ATOM 720 C CA . GLU A 1 95 ? -2.164 11.189 11.969 1.00 94.62 95 GLU A CA 1
ATOM 721 C C . GLU A 1 95 ? -0.993 11.599 11.073 1.00 94.62 95 GLU A C 1
ATOM 723 O O . GLU A 1 95 ? -1.017 12.659 10.449 1.00 94.62 95 GLU A O 1
ATOM 728 N N . GLN A 1 96 ? 0.000 10.718 10.942 1.00 96.56 96 GLN A N 1
ATOM 729 C CA . GLN A 1 96 ? 1.167 10.920 10.081 1.00 96.56 96 GLN A CA 1
ATOM 730 C C . GLN A 1 96 ? 0.991 10.369 8.659 1.00 96.56 96 GLN A C 1
ATOM 732 O O . GLN A 1 96 ? 1.905 10.488 7.843 1.00 96.56 96 GLN A O 1
ATOM 737 N N . SER A 1 97 ? -0.154 9.747 8.353 1.00 96.44 97 SER A N 1
ATOM 738 C CA . SER A 1 97 ? -0.402 9.046 7.083 1.00 96.44 97 SER A CA 1
ATOM 739 C C . SER A 1 97 ? 0.708 8.046 6.713 1.00 96.44 97 SER A C 1
ATOM 741 O O . SER A 1 97 ? 1.079 7.901 5.546 1.00 96.44 97 SER A O 1
ATOM 743 N N . ARG A 1 98 ? 1.260 7.354 7.715 1.00 97.56 98 ARG A N 1
ATOM 744 C CA . ARG A 1 98 ? 2.427 6.472 7.586 1.00 97.56 98 ARG A CA 1
ATOM 745 C C . ARG A 1 98 ? 2.034 5.018 7.808 1.00 97.56 98 ARG A C 1
ATOM 747 O O . ARG A 1 98 ? 1.340 4.693 8.765 1.00 97.56 98 ARG A O 1
ATOM 754 N N . VAL A 1 99 ? 2.544 4.132 6.956 1.00 98.06 99 VAL A N 1
ATOM 755 C CA . VAL A 1 99 ? 2.439 2.679 7.125 1.00 98.06 99 VAL A CA 1
ATOM 756 C C . VAL A 1 99 ? 3.833 2.084 7.022 1.00 98.06 99 VAL A C 1
ATOM 758 O O . VAL A 1 99 ? 4.569 2.380 6.083 1.00 98.06 99 VAL A O 1
ATOM 761 N N . GLU A 1 100 ? 4.204 1.264 7.999 1.00 98.31 100 GLU A N 1
ATOM 762 C CA . GLU A 1 100 ? 5.499 0.593 8.045 1.00 98.31 100 GLU A CA 1
ATOM 763 C C . GLU A 1 100 ? 5.287 -0.910 7.996 1.00 98.31 100 GLU A C 1
ATOM 765 O O . GLU A 1 100 ? 4.514 -1.461 8.778 1.00 98.31 100 GLU A O 1
ATOM 770 N N . LEU A 1 101 ? 5.971 -1.569 7.065 1.00 98.06 101 LEU A N 1
ATOM 771 C CA . LEU A 1 101 ? 5.796 -2.984 6.772 1.00 98.06 101 LEU A CA 1
ATOM 772 C C . LEU A 1 101 ? 7.147 -3.685 6.702 1.00 98.06 101 LEU A C 1
ATOM 774 O O . LEU A 1 101 ? 8.149 -3.112 6.268 1.00 98.06 101 LEU A O 1
ATOM 778 N N . LYS A 1 102 ? 7.161 -4.945 7.129 1.00 97.50 102 LYS A N 1
ATOM 779 C CA . LYS A 1 102 ? 8.280 -5.866 6.948 1.00 97.50 102 LYS A CA 1
ATOM 780 C C . LYS A 1 102 ? 7.762 -7.195 6.425 1.00 97.50 102 LYS A C 1
ATOM 782 O O . LYS A 1 102 ? 6.728 -7.687 6.887 1.00 97.50 102 LYS A O 1
ATOM 787 N N . SER A 1 103 ? 8.521 -7.783 5.502 1.00 95.44 103 SER A N 1
ATOM 788 C CA . SER A 1 103 ? 8.188 -9.085 4.936 1.00 95.44 103 SER A CA 1
ATOM 789 C C . SER A 1 103 ? 8.242 -10.127 6.046 1.00 95.44 103 SER A C 1
ATOM 791 O O . SER A 1 103 ? 9.244 -10.240 6.759 1.00 95.44 103 SER A O 1
ATOM 793 N N . ALA A 1 104 ? 7.156 -10.872 6.212 1.00 87.88 104 ALA A N 1
ATOM 794 C CA . ALA A 1 104 ? 7.154 -12.055 7.042 1.00 87.88 104 ALA A CA 1
ATOM 795 C C . ALA A 1 104 ? 7.956 -13.128 6.299 1.00 87.88 104 ALA A C 1
ATOM 797 O O . ALA A 1 104 ? 7.491 -13.703 5.316 1.00 87.88 104 ALA A O 1
ATOM 798 N N . GLN A 1 105 ? 9.180 -13.390 6.756 1.00 71.25 105 GLN A N 1
ATOM 799 C CA . GLN A 1 105 ? 9.913 -14.569 6.307 1.00 71.25 105 GLN A CA 1
ATOM 800 C C . GLN A 1 105 ? 9.121 -15.808 6.719 1.00 71.25 105 GLN A C 1
ATOM 802 O O . GLN A 1 105 ? 8.630 -15.880 7.846 1.00 71.25 105 GLN A O 1
ATOM 807 N N . GLY A 1 106 ? 8.979 -16.765 5.798 1.00 57.38 106 GLY A N 1
ATOM 808 C CA . GLY A 1 106 ? 8.339 -18.040 6.092 1.00 57.38 106 GLY A CA 1
ATOM 809 C C . GLY A 1 106 ? 8.999 -18.669 7.313 1.00 57.38 106 GLY A C 1
ATOM 810 O O . GLY A 1 106 ? 10.186 -18.998 7.283 1.00 57.38 106 GLY A O 1
ATOM 811 N N . GLU A 1 107 ? 8.238 -18.807 8.393 1.00 49.97 107 GLU A N 1
ATOM 812 C CA . GLU A 1 107 ? 8.654 -19.520 9.590 1.00 49.97 107 GLU A CA 1
ATOM 813 C C . GLU A 1 107 ? 8.764 -20.992 9.193 1.00 49.97 107 GLU A C 1
ATOM 815 O O . GLU A 1 107 ? 7.789 -21.738 9.156 1.00 49.97 107 GLU A O 1
ATOM 820 N N . THR A 1 108 ? 9.954 -21.384 8.737 1.00 45.91 108 THR A N 1
ATOM 821 C CA . THR A 1 108 ? 10.230 -22.784 8.439 1.00 45.91 108 THR A CA 1
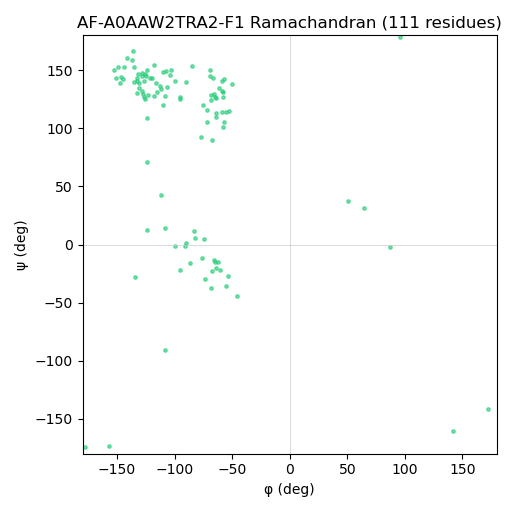ATOM 822 C C . THR A 1 108 ? 10.458 -23.430 9.788 1.00 45.91 108 THR A C 1
ATOM 824 O O . THR A 1 108 ? 11.564 -23.371 10.329 1.00 45.91 108 THR A O 1
ATOM 827 N N . ASP A 1 109 ? 9.392 -23.970 10.368 1.00 45.38 109 ASP A N 1
ATOM 828 C CA . ASP A 1 109 ? 9.497 -24.807 11.548 1.00 45.38 109 ASP A CA 1
ATOM 829 C C . ASP A 1 109 ? 10.416 -25.993 11.205 1.00 45.38 109 ASP A C 1
ATOM 831 O O . ASP A 1 109 ? 10.042 -26.935 10.505 1.00 45.38 109 ASP A O 1
ATOM 835 N N . LYS A 1 110 ? 11.677 -25.905 11.643 1.00 51.28 110 LYS A N 1
ATOM 836 C CA . LYS A 1 110 ? 12.684 -26.957 11.463 1.00 51.28 110 LYS A CA 1
ATOM 837 C C . LYS A 1 110 ? 12.457 -28.156 12.392 1.00 51.28 110 LYS A C 1
ATOM 839 O O . LYS A 1 110 ? 13.294 -29.050 12.395 1.00 51.28 110 LYS A O 1
ATOM 844 N N . SER A 1 111 ? 11.377 -28.198 13.178 1.00 50.75 111 SER A N 1
ATOM 845 C CA . SER A 1 111 ? 11.099 -29.293 14.117 1.00 50.75 111 SER A CA 1
ATOM 846 C C . SER A 1 111 ? 10.282 -30.452 13.531 1.00 50.75 111 SER A C 1
ATOM 848 O O . SER A 1 111 ? 10.016 -31.417 14.241 1.00 50.75 111 SER A O 1
ATOM 850 N N . SER A 1 112 ? 9.910 -30.403 12.246 1.00 46.19 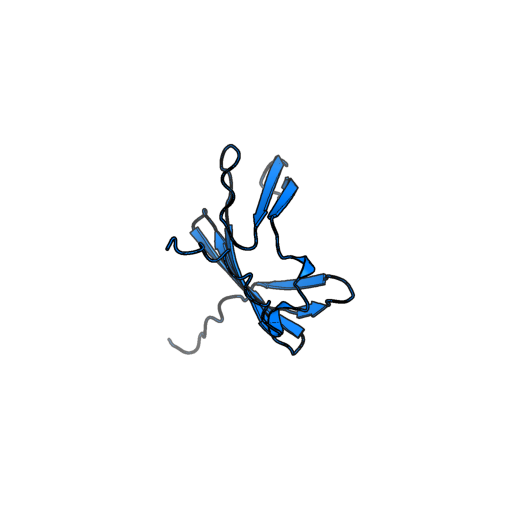112 SER A N 1
ATOM 851 C CA . SER A 1 112 ? 9.133 -31.467 11.584 1.00 46.19 112 SER A CA 1
AT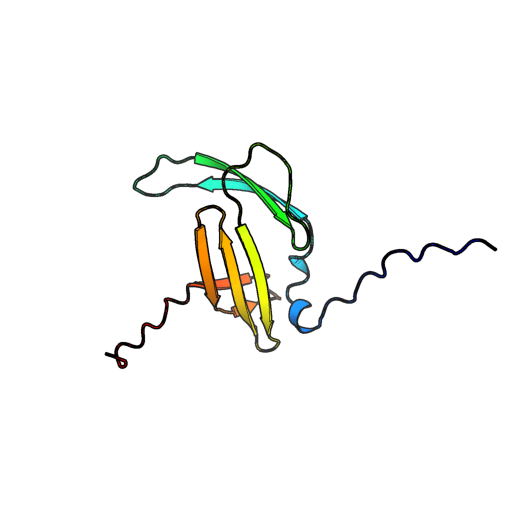OM 852 C C . SER A 1 112 ? 9.905 -32.248 10.508 1.00 46.19 112 SER A C 1
ATOM 854 O O . SER A 1 112 ? 9.346 -32.538 9.449 1.00 46.19 112 SER A O 1
ATOM 856 N N . LEU A 1 113 ? 11.167 -32.610 10.775 1.00 46.69 113 LEU A N 1
ATOM 857 C CA . LEU A 1 113 ? 11.882 -33.706 10.096 1.00 46.69 113 LEU A CA 1
ATOM 858 C C . LEU A 1 113 ? 12.733 -34.503 11.088 1.00 46.69 113 LEU A C 1
ATOM 860 O O . LEU A 1 113 ? 13.439 -33.859 11.896 1.00 46.69 113 LEU A O 1
#

Sequence (113 aa):
MAENPQQPQQAAVHSAVQPLSYLLGTWRGQGEGSFPTISPFKYSESFSSLTLPTSGEPMHSESGFWRPKLDGTIEVVIAQSTALVEVQKGTYDAEQSRVELKSAQGETDKSSL

Nearest PDB structures (foldseek):
  3wjg-assembly1_A-2  TM=9.303E-01  e=2.340E-07  Arabidopsis thaliana
  2a13-assembly1_A  TM=9.155E-01  e=8.785E-08  Arabidopsis thaliana
  3wjf-assembly1_B  TM=9.006E-01  e=2.479E-07  Arabidopsis thaliana
  4ymy-assembly1_A-2  TM=9.230E-01  e=3.307E-07  Arabidopsis thaliana
  7bbm-assembly1_A-2  TM=9.227E-01  e=6.605E-07  Arabidopsis thaliana

InterPro domains:
  IPR012674 Calycin [G3DSA:2.40.128.20] (11-112)
  IPR012674 Calycin [SSF50814] (13-108)
  IPR014878 THAP4-like, heme-binding domain [PF08768] (17-104)
  IPR014878 THAP4-like, heme-binding domain [cd07828] (17-103)
  IPR045165 Nitrobindin family [PTHR15854] (5-105)

Organism: NCBI:txid2727402

Foldseek 3Di:
DDDDPDDPDPDDDDPQCVLVCVVAAKDKDKDWDDDPVDDIDIDIDIDHPPDDDDDDDDDKDKDWDWAGDPVFKIWIWMAIPVGDIWIWIDGDDSVVSDDDTDTDDPPPPPPPD

Secondary structure (DSSP, 8-state):
----------PPPPTTTGGGGGG-SEEEEEEEEEETTEEEEEEEEEEESSS----SS----EEEEEEE-TTSEEEEEEEETTS-EEEEEEEEETTTTEEEEEE------TT--

Solvent-accessible surface area (backbone atoms only — not comparable to full-atom values): 7424 Å² total; per-residue (Å²): 138,81,85,77,80,77,71,84,75,79,73,79,77,52,78,49,48,51,67,54,50,89,68,64,51,75,49,74,52,73,50,75,51,73,51,100,90,49,79,71,45,76,48,78,46,69,50,49,72,85,54,88,81,84,81,77,85,89,83,84,53,71,52,70,52,80,49,53,40,87,87,36,40,32,40,36,39,41,42,35,76,85,79,47,75,49,47,29,41,42,40,53,40,57,92,76,73,42,76,51,72,43,74,59,72,81,82,73,71,77,83,82,119

pLDDT: mean 85.48, std 17.82, range [43.12, 98.44]

Mean predicted aligned error: 8.58 Å